Protein AF-A0A0D9X0N3-F1 (afdb_monomer_lite)

Structure (mmCIF, N/CA/C/O backbone):
data_AF-A0A0D9X0N3-F1
#
_entry.id   AF-A0A0D9X0N3-F1
#
loop_
_atom_site.group_PDB
_atom_site.id
_atom_site.type_symbol
_atom_site.label_atom_id
_atom_site.label_alt_id
_atom_site.label_comp_id
_atom_site.label_asym_id
_atom_site.label_entity_id
_atom_site.label_seq_id
_atom_site.pdbx_PDB_ins_code
_atom_site.Cartn_x
_atom_site.Cartn_y
_atom_site.Cartn_z
_atom_site.occupancy
_atom_site.B_iso_or_equiv
_atom_site.auth_seq_id
_atom_site.auth_comp_id
_atom_site.auth_asym_id
_atom_site.auth_atom_id
_atom_site.pdbx_PDB_model_num
ATOM 1 N N . MET A 1 1 ? 7.528 6.897 -13.659 1.00 49.00 1 MET A N 1
ATOM 2 C CA . MET A 1 1 ? 6.546 7.120 -12.580 1.00 49.00 1 MET A CA 1
ATOM 3 C C . MET A 1 1 ? 7.284 6.876 -11.271 1.00 49.00 1 MET A C 1
ATOM 5 O O . MET A 1 1 ? 7.621 5.738 -10.977 1.00 49.00 1 MET A O 1
ATOM 9 N N . THR A 1 2 ? 7.684 7.942 -10.577 1.00 56.06 2 THR A N 1
ATOM 10 C CA . THR A 1 2 ? 8.460 7.864 -9.311 1.00 56.06 2 THR A CA 1
ATOM 11 C C . THR A 1 2 ? 7.553 8.128 -8.105 1.00 56.06 2 THR A C 1
ATOM 13 O O . THR A 1 2 ? 8.010 8.265 -6.971 1.00 56.06 2 THR A O 1
ATOM 16 N N . ASP A 1 3 ? 6.250 8.224 -8.356 1.00 70.44 3 ASP A N 1
ATOM 17 C CA . ASP A 1 3 ? 5.224 8.490 -7.368 1.00 70.44 3 ASP A CA 1
ATOM 18 C C . ASP A 1 3 ? 5.240 7.400 -6.302 1.00 70.44 3 ASP A C 1
ATOM 20 O O . ASP A 1 3 ? 5.279 6.205 -6.589 1.00 70.44 3 ASP A O 1
ATOM 24 N N . LYS A 1 4 ? 5.283 7.825 -5.043 1.00 79.88 4 LYS A N 1
ATOM 25 C CA . LYS A 1 4 ? 5.346 6.917 -3.902 1.00 79.88 4 LYS A CA 1
ATOM 26 C C . LYS A 1 4 ? 4.068 6.083 -3.824 1.00 79.88 4 LYS A C 1
ATOM 28 O O . LYS A 1 4 ? 2.978 6.588 -4.100 1.00 79.88 4 LYS A O 1
ATOM 33 N N . LEU A 1 5 ? 4.181 4.862 -3.299 1.00 85.25 5 LEU A N 1
ATOM 34 C CA . LEU A 1 5 ? 3.021 4.023 -2.971 1.00 85.25 5 LEU A CA 1
ATOM 35 C C . LEU A 1 5 ? 2.045 4.702 -2.004 1.00 85.25 5 LEU A C 1
ATOM 37 O O . LEU A 1 5 ? 0.883 4.314 -1.920 1.00 85.25 5 LEU A O 1
ATOM 41 N N . GLN A 1 6 ? 2.498 5.742 -1.303 1.00 83.75 6 GLN A N 1
ATOM 42 C CA . GLN A 1 6 ? 1.678 6.606 -0.468 1.00 83.75 6 GLN A CA 1
ATOM 43 C C . GLN A 1 6 ? 0.420 7.109 -1.180 1.00 83.75 6 GLN A C 1
ATOM 45 O O . GLN A 1 6 ? -0.626 7.125 -0.547 1.00 83.75 6 GLN A O 1
ATOM 50 N N . VAL A 1 7 ? 0.488 7.460 -2.468 1.00 83.69 7 VAL A N 1
ATOM 51 C CA . VAL A 1 7 ? -0.687 7.947 -3.216 1.00 83.69 7 VAL A CA 1
ATOM 52 C C . VAL A 1 7 ? -1.743 6.846 -3.355 1.00 83.69 7 VAL A C 1
ATOM 54 O O . VAL A 1 7 ? -2.928 7.093 -3.168 1.00 83.69 7 VAL A O 1
ATOM 57 N N . ILE A 1 8 ? -1.315 5.609 -3.614 1.00 83.19 8 ILE A N 1
ATOM 58 C CA . ILE A 1 8 ? -2.214 4.453 -3.742 1.00 83.19 8 ILE A CA 1
ATOM 59 C C . ILE A 1 8 ? -2.834 4.104 -2.382 1.00 83.19 8 ILE A C 1
ATOM 61 O O . ILE A 1 8 ? -4.028 3.824 -2.292 1.00 83.19 8 ILE A O 1
ATOM 65 N N . MET A 1 9 ? -2.036 4.154 -1.311 1.00 84.50 9 MET A N 1
ATOM 66 C CA . MET A 1 9 ? -2.529 3.931 0.051 1.00 84.50 9 MET A CA 1
ATOM 67 C C . MET A 1 9 ? -3.530 5.012 0.465 1.00 84.50 9 MET A C 1
ATOM 69 O O . MET A 1 9 ? -4.574 4.682 1.016 1.00 84.50 9 MET A O 1
ATOM 73 N N . ASP A 1 10 ? -3.244 6.279 0.168 1.00 84.94 10 ASP A N 1
ATOM 74 C CA . ASP A 1 10 ? -4.142 7.403 0.435 1.00 84.94 10 ASP A CA 1
ATOM 75 C C . ASP A 1 10 ? -5.480 7.229 -0.293 1.00 84.94 10 ASP A C 1
ATOM 77 O O . ASP A 1 10 ? -6.532 7.288 0.338 1.00 84.94 10 ASP A O 1
ATOM 81 N N . MET A 1 11 ? -5.452 6.848 -1.577 1.00 84.06 11 MET A N 1
ATOM 82 C CA . MET A 1 11 ? -6.661 6.499 -2.331 1.00 84.06 11 MET A CA 1
ATOM 83 C C . MET A 1 11 ? -7.430 5.329 -1.708 1.00 84.06 11 MET A C 1
ATOM 85 O O . MET A 1 11 ? -8.662 5.365 -1.670 1.00 84.06 11 MET A O 1
ATOM 89 N N . TYR A 1 12 ? -6.733 4.300 -1.212 1.00 83.81 12 TYR A N 1
ATOM 90 C CA . TYR A 1 12 ? -7.374 3.189 -0.509 1.00 83.81 12 TYR A CA 1
ATOM 91 C C . TYR A 1 12 ? -8.086 3.671 0.753 1.00 83.81 12 TYR A C 1
ATOM 93 O O . TYR A 1 12 ? -9.247 3.331 0.932 1.00 83.81 12 TYR A O 1
ATOM 101 N N . TYR A 1 13 ? -7.447 4.482 1.597 1.00 82.56 13 TYR A N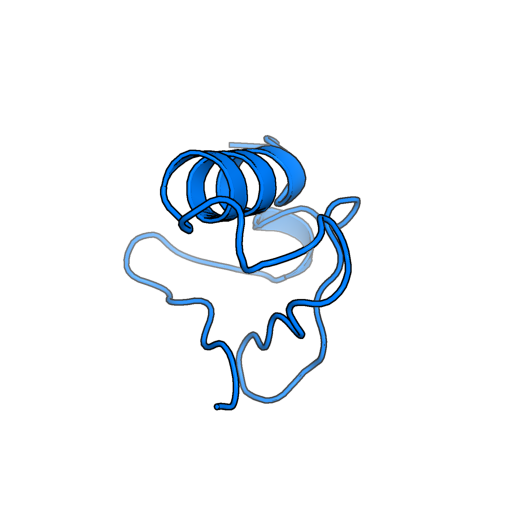 1
ATOM 102 C CA . TYR A 1 13 ? -8.080 4.998 2.816 1.00 82.56 13 TYR A CA 1
ATOM 103 C C . TYR A 1 13 ? -9.166 6.041 2.537 1.00 82.56 13 TYR A C 1
ATOM 105 O O . TYR A 1 13 ? -10.132 6.106 3.283 1.00 82.56 13 TYR A O 1
ATOM 113 N N . ALA A 1 14 ? -9.059 6.807 1.451 1.00 85.12 14 ALA A N 1
ATOM 114 C CA . ALA A 1 14 ? -10.115 7.713 1.005 1.00 85.12 14 ALA A CA 1
ATOM 115 C C . ALA A 1 14 ? -11.359 6.953 0.507 1.00 85.12 14 ALA A C 1
ATOM 117 O O . ALA A 1 14 ? -12.480 7.449 0.604 1.00 85.12 14 ALA A O 1
ATOM 118 N N . LYS A 1 15 ? -11.164 5.750 -0.051 1.00 82.19 15 LYS A N 1
ATOM 119 C CA . LYS A 1 15 ? -12.237 4.839 -0.484 1.00 82.19 15 LYS A CA 1
ATOM 120 C C . LYS A 1 15 ? -12.747 3.952 0.650 1.00 82.19 15 LYS A C 1
ATOM 122 O O . LYS A 1 15 ? -13.917 3.573 0.645 1.00 82.19 15 LYS A O 1
ATOM 127 N N . ALA A 1 16 ? -11.870 3.560 1.567 1.00 76.81 16 ALA A N 1
ATOM 128 C CA . ALA A 1 16 ? -12.217 2.753 2.716 1.00 76.81 16 ALA A CA 1
ATOM 129 C C . ALA A 1 16 ? -13.106 3.593 3.633 1.00 76.81 16 ALA A C 1
ATOM 131 O O . ALA A 1 16 ? -12.774 4.716 3.991 1.00 76.81 16 ALA A O 1
ATOM 132 N N . SER A 1 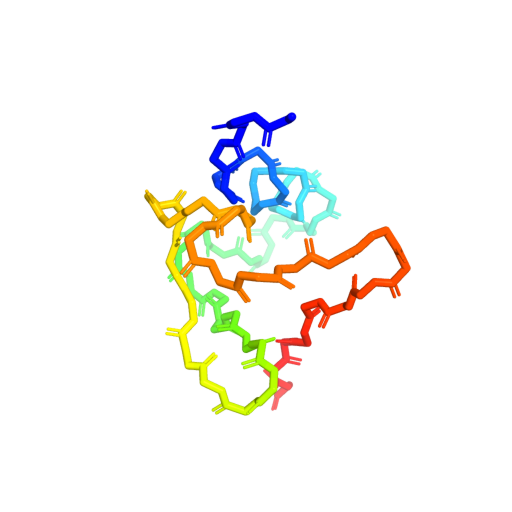17 ? -14.265 3.043 3.985 1.00 64.69 17 SER A N 1
ATOM 133 C CA . SER A 1 17 ? -15.185 3.681 4.925 1.00 64.69 17 SER A CA 1
ATOM 134 C C . SER A 1 17 ? -14.452 4.042 6.222 1.00 64.69 17 SER A C 1
ATOM 136 O O . SER A 1 17 ? -13.508 3.345 6.598 1.00 64.69 17 SER A O 1
ATOM 138 N N . GLU A 1 18 ? -14.939 5.054 6.948 1.00 65.31 18 GLU A N 1
ATOM 139 C CA . GLU A 1 18 ? -14.370 5.581 8.211 1.00 65.31 18 GLU A CA 1
ATOM 140 C C . GLU A 1 18 ? -14.015 4.513 9.271 1.00 65.31 18 GLU A C 1
ATOM 142 O O . GLU A 1 18 ? -13.258 4.774 10.202 1.00 65.31 18 GLU A O 1
ATOM 147 N N . ALA A 1 19 ? -14.528 3.290 9.118 1.00 67.69 19 ALA A N 1
ATOM 148 C CA . ALA A 1 19 ? -14.173 2.122 9.912 1.00 67.69 19 ALA A CA 1
ATOM 149 C C . ALA A 1 19 ? -12.701 1.678 9.782 1.00 67.69 19 ALA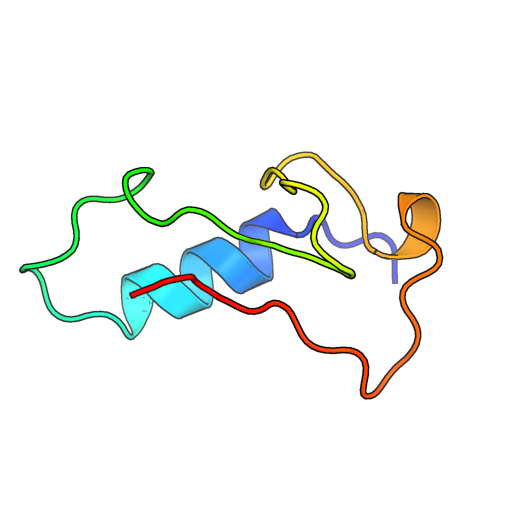 A C 1
ATOM 151 O O . ALA A 1 19 ? -12.207 0.997 10.680 1.00 67.69 19 ALA A O 1
ATOM 152 N N . ILE A 1 20 ? -11.991 2.021 8.699 1.00 72.62 20 ILE A N 1
ATOM 153 C CA . ILE A 1 20 ? -10.577 1.655 8.534 1.00 72.62 20 ILE A CA 1
ATOM 154 C C . ILE A 1 20 ? -9.686 2.839 8.909 1.00 72.62 20 ILE A C 1
ATOM 156 O O . ILE A 1 20 ? -9.492 3.776 8.138 1.00 72.62 20 ILE A O 1
ATOM 160 N N . THR A 1 21 ? -9.083 2.766 10.094 1.00 76.94 21 THR A N 1
ATOM 161 C CA . THR A 1 21 ? -8.104 3.757 10.548 1.00 76.94 21 THR A CA 1
ATOM 162 C C . THR A 1 21 ? -6.881 3.778 9.629 1.00 76.94 21 THR A C 1
ATOM 164 O O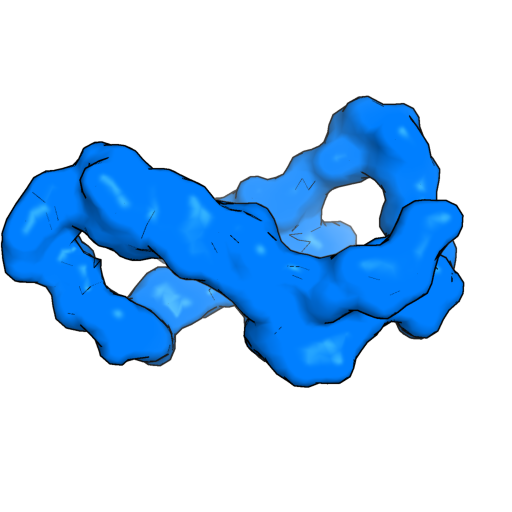 . THR A 1 21 ? -6.274 2.738 9.352 1.00 76.94 21 THR A O 1
ATOM 167 N N . TYR A 1 22 ? -6.477 4.972 9.196 1.00 76.62 22 TYR A N 1
ATOM 168 C CA . TYR A 1 22 ? -5.275 5.161 8.387 1.00 76.62 22 TYR A CA 1
ATOM 169 C C . TYR A 1 22 ? -4.052 4.497 9.040 1.00 76.62 22 TYR A C 1
ATOM 171 O O . TYR A 1 22 ? -3.760 4.706 10.215 1.00 76.62 22 TYR A O 1
ATOM 179 N N . GLY A 1 23 ? -3.334 3.677 8.273 1.00 74.56 23 GLY A N 1
ATOM 180 C CA . GLY A 1 23 ? -2.150 2.944 8.733 1.00 74.56 23 GLY A CA 1
ATOM 181 C C . GLY A 1 23 ? -2.415 1.565 9.349 1.00 74.56 23 GLY A C 1
ATOM 182 O O . GLY A 1 23 ? -1.450 0.867 9.657 1.00 74.56 23 GLY A O 1
ATOM 183 N N . THR A 1 24 ? -3.674 1.136 9.490 1.00 78.62 24 THR A N 1
ATOM 184 C CA . THR A 1 24 ? -4.007 -0.221 9.976 1.00 78.62 24 THR A CA 1
ATOM 185 C C . THR A 1 24 ? -3.990 -1.284 8.876 1.00 78.62 24 THR A C 1
ATOM 187 O O . THR A 1 24 ? -3.706 -2.451 9.147 1.00 78.62 24 THR A O 1
ATOM 190 N N . GLY A 1 25 ? -4.215 -0.887 7.621 1.00 78.50 25 GLY A N 1
ATOM 191 C CA . GLY A 1 25 ? -4.114 -1.759 6.455 1.00 78.50 25 GLY A CA 1
ATOM 192 C C . GLY A 1 25 ? -2.693 -2.289 6.269 1.00 78.50 25 GLY A C 1
ATOM 193 O O . GLY A 1 25 ? -1.724 -1.527 6.198 1.00 78.50 25 GLY A O 1
ATOM 194 N N . THR A 1 26 ? -2.565 -3.611 6.179 1.00 86.50 26 THR A N 1
ATOM 195 C CA . THR A 1 26 ? -1.313 -4.259 5.782 1.00 86.50 26 THR A CA 1
ATOM 196 C C . THR A 1 26 ? -1.309 -4.393 4.269 1.00 86.50 26 THR A C 1
ATOM 198 O O . THR A 1 26 ? -2.107 -5.129 3.715 1.00 86.50 26 THR A O 1
ATOM 201 N N . PHE A 1 27 ? -0.425 -3.674 3.591 1.00 87.31 27 PHE A N 1
ATOM 202 C CA . PHE A 1 27 ? -0.294 -3.758 2.141 1.00 87.31 27 PHE A CA 1
ATOM 203 C C . PHE A 1 27 ? 0.787 -4.777 1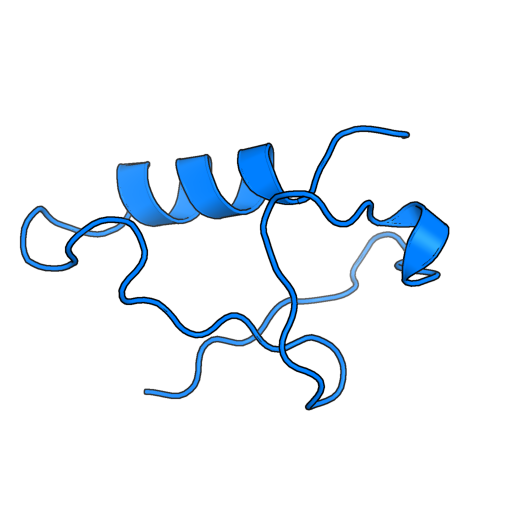.793 1.00 87.31 27 PHE A C 1
ATOM 205 O O . PHE A 1 27 ? 1.903 -4.694 2.316 1.00 87.31 27 PHE A O 1
ATOM 212 N N . LEU A 1 28 ? 0.450 -5.733 0.935 1.00 89.38 28 LEU A N 1
ATOM 213 C CA . LEU A 1 28 ? 1.336 -6.786 0.462 1.00 89.38 28 LEU A CA 1
ATOM 214 C C . LEU A 1 28 ? 1.524 -6.667 -1.049 1.00 89.38 28 LEU A C 1
ATOM 216 O O . LEU A 1 28 ? 0.551 -6.551 -1.791 1.00 89.38 28 LEU A O 1
ATOM 220 N N . TYR A 1 29 ? 2.770 -6.742 -1.488 1.00 88.38 29 TYR A N 1
ATOM 221 C CA . TYR A 1 29 ? 3.159 -6.897 -2.882 1.00 88.38 29 TYR A CA 1
ATOM 222 C C . TYR A 1 29 ? 3.991 -8.170 -2.983 1.00 88.38 29 TYR A C 1
ATOM 224 O O . TYR A 1 29 ? 4.964 -8.298 -2.243 1.00 88.38 29 TYR A O 1
ATOM 232 N N . ASP A 1 30 ? 3.569 -9.130 -3.805 1.00 87.31 30 ASP A N 1
ATOM 233 C CA . ASP A 1 30 ? 4.215 -10.449 -3.912 1.00 87.31 30 ASP A CA 1
ATOM 234 C C . ASP A 1 30 ? 4.447 -11.141 -2.542 1.00 87.31 30 ASP A C 1
ATOM 236 O O . ASP A 1 30 ? 5.477 -11.738 -2.253 1.00 87.31 30 ASP A O 1
ATOM 240 N N . GLY A 1 31 ? 3.499 -10.978 -1.609 1.00 84.62 31 GLY A N 1
ATOM 241 C CA . GLY A 1 31 ? 3.616 -11.497 -0.236 1.00 84.62 31 GLY A CA 1
ATOM 242 C C . GLY A 1 31 ? 4.554 -10.706 0.691 1.00 84.62 31 GLY A C 1
ATOM 243 O O . GLY A 1 31 ? 4.608 -10.987 1.891 1.00 84.62 31 GLY A O 1
ATOM 244 N N . ILE A 1 32 ? 5.236 -9.676 0.190 1.00 86.62 32 ILE A N 1
ATOM 245 C CA . ILE A 1 32 ? 6.113 -8.793 0.964 1.00 86.62 32 ILE A CA 1
ATOM 246 C C . ILE A 1 32 ? 5.333 -7.576 1.451 1.00 86.62 32 ILE A C 1
ATOM 248 O O . ILE A 1 32 ? 4.607 -6.922 0.703 1.00 86.62 32 ILE A O 1
ATOM 252 N N . ARG A 1 33 ? 5.513 -7.218 2.725 1.00 88.12 33 ARG A N 1
ATOM 253 C CA . ARG A 1 33 ? 4.893 -6.020 3.295 1.00 88.12 33 ARG A CA 1
ATOM 254 C C . ARG A 1 33 ? 5.515 -4.749 2.723 1.00 88.12 33 ARG A C 1
ATOM 256 O O . ARG A 1 33 ? 6.668 -4.433 3.015 1.00 88.12 33 ARG A O 1
ATOM 263 N N . VAL A 1 34 ? 4.703 -3.971 2.016 1.00 89.19 34 VAL A N 1
ATOM 264 C CA . VAL A 1 34 ? 5.091 -2.672 1.460 1.00 89.19 34 VAL A CA 1
ATOM 265 C C . VAL A 1 34 ? 4.605 -1.515 2.330 1.00 89.19 34 VAL A C 1
ATOM 267 O O . VAL A 1 34 ? 3.647 -1.628 3.101 1.00 89.19 34 VAL A O 1
ATOM 270 N N . LYS A 1 35 ? 5.299 -0.378 2.241 1.00 86.25 35 LYS A N 1
ATOM 271 C CA . LYS A 1 35 ? 4.998 0.849 2.995 1.00 86.25 35 LYS A CA 1
ATOM 272 C C . LYS A 1 35 ? 4.861 2.035 2.048 1.00 86.25 35 LYS A C 1
ATOM 274 O O . LYS A 1 35 ? 5.493 2.065 1.000 1.00 86.25 35 LYS A O 1
ATOM 279 N N . GLY A 1 36 ? 4.109 3.057 2.457 1.00 84.88 36 GLY A N 1
ATOM 280 C CA . GLY A 1 36 ? 3.821 4.217 1.606 1.00 84.88 36 GLY A CA 1
ATOM 281 C C . GLY A 1 36 ? 5.055 4.989 1.123 1.00 84.88 36 GLY A C 1
ATOM 282 O O . GLY A 1 36 ? 5.012 5.586 0.060 1.00 84.88 36 GLY A O 1
ATOM 283 N N . HIS A 1 37 ? 6.177 4.957 1.847 1.00 84.00 37 HIS A N 1
ATOM 284 C CA . HIS A 1 37 ? 7.414 5.615 1.401 1.00 84.00 37 HIS A CA 1
ATOM 285 C C . HIS A 1 37 ? 8.173 4.849 0.307 1.00 84.00 37 HIS A C 1
ATOM 287 O O . HIS A 1 37 ? 9.098 5.414 -0.274 1.00 84.00 37 HIS A O 1
ATOM 293 N N . MET A 1 38 ? 7.821 3.587 0.046 1.00 87.12 38 MET A N 1
ATOM 294 C CA . MET A 1 38 ? 8.405 2.806 -1.043 1.00 87.12 38 MET A CA 1
ATOM 295 C C . MET A 1 38 ? 7.879 3.309 -2.389 1.00 87.12 38 MET A C 1
ATOM 297 O O . MET A 1 38 ? 6.783 3.870 -2.479 1.00 87.12 38 MET A O 1
ATOM 301 N N . THR A 1 39 ? 8.672 3.122 -3.437 1.00 85.62 39 THR A N 1
ATOM 302 C CA . THR A 1 39 ? 8.313 3.510 -4.801 1.00 85.62 39 THR A CA 1
ATOM 303 C C . THR A 1 39 ? 8.027 2.265 -5.639 1.00 85.62 39 THR A C 1
ATOM 305 O O . THR A 1 39 ? 8.703 1.254 -5.448 1.00 85.62 39 THR A O 1
ATOM 308 N N . PRO A 1 40 ? 7.086 2.335 -6.598 1.00 84.81 40 PRO A N 1
ATOM 309 C CA . PRO A 1 40 ? 6.836 1.257 -7.553 1.00 84.81 40 PRO A CA 1
ATOM 310 C C . PRO A 1 40 ? 8.119 0.820 -8.263 1.00 84.81 40 PRO A C 1
ATOM 312 O O . PRO A 1 40 ? 8.415 -0.362 -8.340 1.00 84.81 40 PRO A O 1
ATOM 315 N N . MET A 1 41 ? 8.945 1.787 -8.678 1.00 83.12 41 MET A N 1
ATOM 316 C CA . MET A 1 41 ? 10.229 1.523 -9.332 1.00 83.12 41 MET A CA 1
ATOM 317 C C . MET A 1 41 ? 11.221 0.768 -8.433 1.00 83.12 41 MET A C 1
ATOM 319 O O . MET A 1 41 ? 11.953 -0.079 -8.923 1.00 83.12 41 MET A O 1
ATOM 323 N N . GLY A 1 42 ? 11.251 1.052 -7.125 1.00 83.81 42 GLY A N 1
ATOM 324 C CA . GLY A 1 42 ? 12.112 0.335 -6.175 1.00 83.81 42 GLY A CA 1
ATOM 325 C C . GLY A 1 42 ? 11.619 -1.073 -5.830 1.00 83.81 42 GLY A C 1
ATOM 326 O O . GLY A 1 42 ? 12.365 -1.846 -5.242 1.00 83.81 42 GLY A O 1
ATOM 327 N N . LEU A 1 43 ? 10.372 -1.385 -6.183 1.00 83.56 43 LEU A N 1
ATOM 328 C CA . LEU A 1 43 ? 9.744 -2.699 -6.044 1.00 83.56 43 LEU A CA 1
ATOM 329 C C . LEU A 1 43 ? 9.609 -3.410 -7.399 1.00 83.56 43 LEU A C 1
ATOM 331 O O . LEU A 1 43 ? 8.962 -4.449 -7.472 1.00 83.56 43 LEU A O 1
ATOM 335 N N . GLU A 1 44 ? 10.178 -2.824 -8.461 1.00 86.44 44 GLU A N 1
ATOM 336 C CA . GLU A 1 44 ? 10.091 -3.311 -9.844 1.00 86.44 44 GLU A CA 1
ATOM 337 C C . GLU A 1 44 ? 8.644 -3.568 -10.306 1.00 86.44 44 GLU A C 1
ATOM 339 O O . GLU A 1 44 ? 8.385 -4.404 -11.167 1.00 86.44 44 GLU A O 1
ATOM 344 N N . MET A 1 45 ? 7.693 -2.816 -9.742 1.00 85.19 45 MET A N 1
ATOM 345 C CA . MET A 1 45 ? 6.279 -2.914 -10.084 1.00 85.19 45 MET A CA 1
ATOM 346 C C . MET A 1 45 ? 6.050 -2.437 -11.512 1.00 85.19 45 MET A C 1
ATOM 348 O O . MET A 1 45 ? 6.447 -1.326 -11.885 1.00 85.19 45 MET A O 1
ATOM 352 N N . VAL A 1 46 ? 5.348 -3.257 -12.283 1.00 84.75 46 VAL A N 1
ATOM 353 C CA . VAL A 1 46 ? 4.896 -2.920 -13.633 1.00 84.75 46 VAL A CA 1
ATOM 354 C C . VAL A 1 46 ? 3.428 -2.502 -13.629 1.00 84.75 46 VAL A C 1
ATOM 356 O O . VAL A 1 46 ? 2.696 -2.702 -12.660 1.00 84.75 46 VAL A O 1
ATOM 359 N N . ASP A 1 47 ? 2.987 -1.884 -14.722 1.00 81.56 47 ASP A N 1
ATOM 360 C CA . ASP A 1 47 ? 1.566 -1.601 -14.907 1.00 81.56 47 ASP A CA 1
ATOM 361 C C . ASP A 1 47 ? 0.769 -2.918 -14.936 1.00 81.56 47 ASP A C 1
ATOM 363 O O . ASP A 1 47 ? 1.179 -3.887 -15.576 1.00 81.56 47 ASP A O 1
ATOM 367 N N . GLY A 1 48 ? -0.342 -2.961 -14.200 1.00 82.62 48 GLY A N 1
ATOM 368 C CA . GLY A 1 48 ? -1.141 -4.173 -13.989 1.00 82.62 48 GLY A CA 1
ATOM 369 C C . GLY A 1 48 ? -0.784 -4.967 -12.730 1.00 82.62 48 GLY A C 1
ATOM 370 O O . GLY A 1 48 ? -1.571 -5.825 -12.323 1.00 82.62 48 GLY A O 1
ATOM 371 N N . ASP A 1 49 ? 0.337 -4.663 -12.073 1.00 87.62 49 ASP A N 1
ATOM 372 C CA . ASP A 1 49 ? 0.678 -5.302 -10.807 1.00 87.62 49 ASP A CA 1
ATOM 373 C C . ASP A 1 49 ? -0.219 -4.822 -9.658 1.00 87.62 49 ASP A C 1
ATOM 375 O O . ASP A 1 49 ? -0.707 -3.685 -9.645 1.00 87.62 49 ASP A O 1
ATOM 379 N N . THR A 1 50 ? -0.481 -5.701 -8.689 1.00 85.62 50 THR A N 1
AT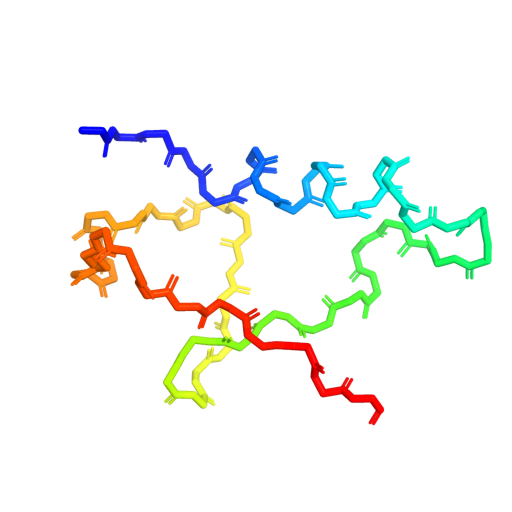OM 380 C CA . THR A 1 50 ? -1.522 -5.468 -7.678 1.00 85.62 50 THR A CA 1
ATOM 381 C C . THR A 1 50 ? -1.013 -5.605 -6.254 1.00 85.62 50 THR A C 1
ATOM 383 O O . THR A 1 50 ? -0.352 -6.565 -5.870 1.00 85.62 50 THR A O 1
ATOM 386 N N . ILE A 1 51 ? -1.403 -4.640 -5.423 1.00 86.44 51 ILE A N 1
ATOM 387 C CA . ILE A 1 51 ? -1.178 -4.691 -3.983 1.00 86.44 51 ILE A CA 1
ATOM 388 C C . ILE A 1 51 ? -2.388 -5.358 -3.342 1.00 86.44 51 ILE A C 1
ATOM 390 O O . ILE A 1 51 ? -3.517 -4.882 -3.466 1.00 86.44 51 ILE A O 1
ATOM 394 N N . THR A 1 52 ? -2.144 -6.449 -2.627 1.00 87.12 52 THR A N 1
ATOM 395 C CA . THR A 1 52 ? -3.174 -7.180 -1.891 1.00 87.12 52 THR A CA 1
ATOM 396 C C . THR A 1 52 ? -3.169 -6.755 -0.430 1.00 87.12 52 THR A C 1
ATOM 398 O O . THR A 1 52 ? -2.123 -6.498 0.162 1.00 87.12 52 THR A O 1
ATOM 401 N N . ILE A 1 53 ? -4.349 -6.698 0.176 1.00 82.69 53 ILE A N 1
ATOM 402 C CA . ILE A 1 53 ? -4.507 -6.461 1.609 1.00 82.69 53 ILE A CA 1
ATOM 403 C C . ILE A 1 53 ? -5.055 -7.760 2.203 1.00 82.69 53 ILE A C 1
ATOM 405 O O . ILE A 1 53 ? -6.140 -8.182 1.793 1.00 82.69 53 ILE A O 1
ATOM 409 N N . PRO A 1 54 ? -4.327 -8.429 3.117 1.00 79.12 54 PRO A N 1
ATOM 410 C CA . PRO A 1 54 ? -4.851 -9.596 3.799 1.00 79.12 54 PRO A CA 1
ATOM 411 C C . PRO A 1 54 ? -6.034 -9.141 4.661 1.00 79.12 54 PRO A C 1
ATOM 413 O O . PRO A 1 54 ? -5.920 -8.163 5.405 1.00 79.12 54 PRO A O 1
ATOM 416 N N . ARG A 1 55 ? -7.179 -9.805 4.482 1.00 65.31 55 ARG A N 1
ATOM 417 C CA . ARG A 1 55 ? -8.373 -9.601 5.309 1.00 65.31 55 ARG A CA 1
ATOM 418 C C . ARG A 1 55 ? -8.210 -10.209 6.692 1.00 65.31 55 ARG A C 1
ATOM 420 O O . ARG A 1 55 ? -7.531 -11.254 6.789 1.00 65.31 55 ARG A O 1
#

Radius of gyration: 11.07 Å; chains: 1; bounding box: 27×20×26 Å

InterPro domains:
  IPR029071 Ubiquitin-like domain superfamily [SSF54236] (2-53)

Secondary structure (DSSP, 8-state):
----THHHHHHHHHHS-TTS-TT---EEETTEEE-TTS-TGGGTPPTT---B---

Sequence (55 aa):
MTDKLQVIMDMYYAKASEAITYGTGTFLYDGIRVKGHMTPMGLEMVDGDTITIPR

Foldseek 3Di:
DFQFCLVVLVVVVVVDPPVDDRPPWFKDFVNDTDDRRHGCVNVVHDPPGDIDTDD

pLDDT: mean 81.02, std 8.22, range [49.0, 89.38]

Organism: NCBI:txid77586